Protein AF-A0A8J3JKU0-F1 (afdb_monomer)

Sequence (92 aa):
MTDELAARVDALADEMAEQRTALSRATPGQTRLDVPGRMAALARTADTAAGARWSGHVAAAGGFDARLRDLAASVRTAGRNYREADEHGGVA

Foldseek 3Di:
DLLVVLVVLLVVLVVLVVVLVVLVVVQPPLPCPVDDDPVNVVSVVVSVVSNVVSVVVSVVSPCPSVVSNVVSVVSVVVVVVVVVCCVVPPDD

pLDDT: mean 82.11, std 9.53, range [43.5, 92.56]

Organism: NCBI:txid310355

Solvent-accessible surface area (backbone atoms only — not comparable to full-atom values): 5080 Å² total; per-residue (Å²): 108,43,65,58,50,19,51,53,34,40,52,50,18,51,52,47,50,51,50,52,54,51,53,63,71,60,56,80,72,82,77,81,67,94,44,72,72,73,56,32,53,51,52,51,53,51,48,52,52,50,52,51,52,51,53,48,52,54,54,69,60,52,62,53,32,57,53,30,43,54,48,21,53,50,39,41,50,52,47,47,53,52,48,52,44,50,78,76,54,71,74,129

Radius of gyration: 23.28 Å; Cα contacts (8 Å, |Δi|>4): 49; chains: 1; bounding box: 56×14×65 Å

Mean predicted aligned error: 8.84 Å

Nearest PDB structures (foldseek):
  8gmh-assembly2_E  TM=5.456E-01  e=4.566E+00  Streptococcus intermedius B196

Structure (mmCIF, N/CA/C/O backbone):
data_AF-A0A8J3JKU0-F1
#
_entry.id   AF-A0A8J3JKU0-F1
#
loop_
_atom_site.group_PDB
_atom_site.id
_atom_site.type_symbol
_atom_site.label_atom_id
_atom_site.label_alt_id
_atom_site.label_comp_id
_atom_site.label_asym_id
_atom_site.label_entity_id
_atom_site.label_seq_id
_atom_site.pdbx_PDB_ins_code
_atom_site.Cartn_x
_atom_site.Cartn_y
_atom_site.Cartn_z
_atom_site.occupancy
_atom_site.B_iso_or_equiv
_atom_site.auth_seq_id
_atom_site.auth_comp_id
_atom_site.auth_asym_id
_atom_site.auth_atom_id
_atom_site.pdbx_PDB_model_num
ATOM 1 N N . MET A 1 1 ? 19.692 -9.266 -17.458 1.00 79.81 1 MET A N 1
ATOM 2 C CA . MET A 1 1 ? 19.935 -8.967 -16.027 1.00 79.81 1 MET A CA 1
ATOM 3 C C . MET A 1 1 ? 19.056 -7.824 -15.518 1.00 79.81 1 MET A C 1
ATOM 5 O O . MET A 1 1 ? 18.329 -8.027 -14.559 1.00 79.81 1 MET A O 1
ATOM 9 N N . THR A 1 2 ? 19.072 -6.640 -16.139 1.00 81.44 2 THR A N 1
ATOM 10 C CA . THR A 1 2 ? 18.249 -5.482 -15.721 1.00 81.44 2 THR A CA 1
ATOM 11 C C . THR A 1 2 ? 16.743 -5.722 -15.849 1.00 81.44 2 THR A C 1
ATOM 13 O O . THR A 1 2 ? 16.002 -5.371 -14.937 1.00 81.44 2 THR A O 1
ATOM 16 N N . ASP A 1 3 ? 16.299 -6.392 -16.915 1.00 81.31 3 ASP A N 1
ATOM 17 C CA . ASP A 1 3 ? 14.884 -6.756 -17.089 1.00 81.31 3 ASP A CA 1
ATOM 18 C C . ASP A 1 3 ? 14.413 -7.783 -16.041 1.00 81.31 3 ASP A C 1
ATOM 20 O O . ASP A 1 3 ? 13.303 -7.685 -15.527 1.00 81.31 3 ASP A O 1
ATOM 24 N N . GLU A 1 4 ? 15.281 -8.721 -15.647 1.00 85.62 4 GLU A N 1
ATOM 25 C CA . GLU A 1 4 ? 14.994 -9.688 -14.578 1.00 85.62 4 GLU A CA 1
ATOM 26 C C . GLU A 1 4 ? 14.912 -9.005 -13.204 1.00 85.62 4 GLU A C 1
ATOM 28 O O . GLU A 1 4 ? 14.020 -9.302 -12.412 1.00 85.62 4 GLU A O 1
ATOM 33 N N . LEU A 1 5 ? 15.806 -8.049 -12.928 1.00 88.06 5 LEU A N 1
ATOM 34 C CA . LEU A 1 5 ? 15.753 -7.241 -11.710 1.00 88.06 5 LEU A CA 1
ATOM 35 C C . LEU A 1 5 ? 14.473 -6.401 -11.658 1.00 88.06 5 LEU A C 1
ATOM 37 O O . LEU A 1 5 ? 13.804 -6.384 -10.629 1.00 88.06 5 LEU A O 1
ATOM 41 N N . ALA A 1 6 ? 14.106 -5.745 -12.761 1.00 85.31 6 ALA A N 1
ATOM 42 C CA . ALA A 1 6 ? 12.866 -4.983 -12.841 1.00 85.31 6 ALA A CA 1
ATOM 43 C C . ALA A 1 6 ? 11.634 -5.873 -12.616 1.00 85.31 6 ALA A C 1
ATOM 45 O O . ALA A 1 6 ? 10.756 -5.490 -11.852 1.00 85.31 6 ALA A O 1
ATOM 46 N N . ALA A 1 7 ? 11.607 -7.079 -13.192 1.00 88.00 7 ALA A N 1
ATOM 47 C CA . ALA A 1 7 ? 10.527 -8.040 -12.974 1.00 88.00 7 ALA A CA 1
ATOM 48 C C . ALA A 1 7 ? 10.419 -8.488 -11.505 1.00 88.00 7 ALA A C 1
ATOM 50 O O . ALA A 1 7 ? 9.316 -8.606 -10.977 1.00 88.00 7 ALA A O 1
ATOM 51 N N . ARG A 1 8 ? 11.549 -8.693 -10.811 1.00 91.31 8 ARG A N 1
ATOM 52 C CA . ARG A 1 8 ? 11.554 -9.000 -9.368 1.00 91.31 8 ARG A CA 1
ATOM 53 C C . ARG A 1 8 ? 11.039 -7.831 -8.525 1.00 91.31 8 ARG A C 1
ATOM 55 O O . ARG A 1 8 ? 10.331 -8.057 -7.549 1.00 91.31 8 ARG A O 1
ATOM 62 N N . VAL A 1 9 ? 11.387 -6.596 -8.890 1.00 87.44 9 VAL A N 1
ATOM 63 C CA . VAL A 1 9 ? 10.889 -5.391 -8.206 1.00 87.44 9 VAL A CA 1
ATOM 64 C C . VAL A 1 9 ? 9.386 -5.199 -8.449 1.00 87.44 9 VAL A C 1
ATOM 66 O O . VAL A 1 9 ? 8.669 -4.879 -7.504 1.00 87.44 9 VAL A O 1
ATOM 69 N N . ASP A 1 10 ? 8.896 -5.453 -9.667 1.00 86.56 10 ASP A N 1
ATOM 70 C CA . ASP A 1 10 ? 7.460 -5.427 -9.985 1.00 86.56 10 ASP A CA 1
ATOM 71 C C . ASP A 1 10 ? 6.695 -6.494 -9.172 1.00 86.56 10 ASP A C 1
ATOM 73 O O . ASP A 1 10 ? 5.688 -6.177 -8.543 1.00 86.56 10 ASP A O 1
ATOM 77 N N . ALA A 1 11 ? 7.218 -7.722 -9.072 1.00 90.25 11 ALA A N 1
ATOM 78 C CA . ALA A 1 11 ? 6.614 -8.777 -8.249 1.00 90.25 11 ALA A CA 1
ATOM 79 C C . ALA A 1 11 ? 6.536 -8.397 -6.757 1.00 90.25 11 ALA A C 1
ATOM 81 O O . ALA A 1 11 ? 5.531 -8.659 -6.097 1.00 90.25 11 ALA A O 1
ATOM 82 N N . LEU A 1 12 ? 7.566 -7.724 -6.232 1.00 89.19 12 LEU A N 1
ATOM 83 C CA . LEU A 1 12 ? 7.555 -7.207 -4.863 1.00 89.19 12 LEU A CA 1
ATOM 84 C C . LEU A 1 12 ? 6.493 -6.109 -4.680 1.00 89.19 12 LEU A C 1
ATOM 86 O O . LEU A 1 12 ? 5.865 -6.024 -3.625 1.00 89.19 12 LEU A O 1
ATOM 90 N N . ALA A 1 13 ? 6.276 -5.267 -5.695 1.00 87.62 13 ALA A N 1
ATOM 91 C CA . ALA A 1 13 ? 5.232 -4.246 -5.659 1.00 87.62 13 ALA A CA 1
ATOM 92 C C . ALA A 1 13 ? 3.830 -4.868 -5.571 1.00 87.62 13 ALA A C 1
ATOM 94 O O . ALA A 1 13 ? 2.983 -4.368 -4.825 1.00 87.62 13 ALA A O 1
ATOM 95 N N . ASP A 1 14 ? 3.600 -5.964 -6.294 1.00 89.12 14 ASP A N 1
ATOM 96 C CA . ASP A 1 14 ? 2.330 -6.689 -6.267 1.00 89.12 14 ASP A CA 1
ATOM 97 C C . ASP A 1 14 ? 2.111 -7.397 -4.923 1.00 89.12 14 ASP A C 1
ATOM 99 O O . ASP A 1 14 ? 1.050 -7.230 -4.317 1.00 89.12 14 ASP A O 1
ATOM 103 N N . GLU A 1 15 ? 3.136 -8.060 -4.376 1.00 90.94 15 GLU A N 1
ATOM 104 C CA . GLU A 1 15 ? 3.068 -8.659 -3.036 1.00 90.94 15 GLU A CA 1
ATOM 105 C C . GLU A 1 15 ? 2.752 -7.602 -1.960 1.00 90.94 15 GLU A C 1
ATOM 107 O O . GLU A 1 15 ? 1.889 -7.806 -1.102 1.00 90.94 15 GLU A O 1
ATOM 112 N N . MET A 1 16 ? 3.381 -6.424 -2.029 1.00 86.94 16 MET A N 1
ATOM 113 C CA . MET A 1 16 ? 3.087 -5.314 -1.114 1.00 86.94 16 MET A CA 1
ATOM 114 C C . MET A 1 16 ? 1.651 -4.793 -1.260 1.00 86.94 16 MET A C 1
ATOM 116 O O . MET A 1 16 ? 1.003 -4.467 -0.259 1.00 86.94 16 MET A O 1
ATOM 120 N N . ALA A 1 17 ? 1.121 -4.719 -2.483 1.00 86.88 17 ALA A N 1
ATOM 121 C CA . ALA A 1 17 ? -0.257 -4.298 -2.725 1.00 86.88 17 ALA A CA 1
ATOM 122 C C . ALA A 1 17 ? -1.277 -5.304 -2.155 1.00 86.88 17 ALA A C 1
ATOM 124 O O . ALA A 1 17 ? -2.286 -4.899 -1.557 1.00 86.88 17 ALA A O 1
ATOM 125 N N . GLU A 1 18 ? -0.998 -6.602 -2.282 1.00 88.31 18 GLU A N 1
ATOM 126 C CA . GLU A 1 18 ? -1.801 -7.675 -1.693 1.00 88.31 18 GLU A CA 1
ATOM 127 C C . GLU A 1 18 ? -1.753 -7.641 -0.165 1.00 88.31 18 GLU A C 1
ATOM 129 O O . GLU A 1 18 ? -2.803 -7.616 0.484 1.00 88.31 18 GLU A O 1
ATOM 134 N N . GLN A 1 19 ? -0.558 -7.544 0.423 1.00 86.38 19 GLN A N 1
ATOM 135 C CA . GLN A 1 19 ? -0.387 -7.467 1.874 1.00 86.38 19 GLN A CA 1
ATOM 136 C C . GLN A 1 19 ? -1.069 -6.233 2.467 1.00 86.38 19 GLN A C 1
ATOM 138 O O . GLN A 1 19 ? -1.747 -6.341 3.487 1.00 86.38 19 GLN A O 1
ATOM 143 N N . ARG A 1 20 ? -0.984 -5.067 1.814 1.00 84.38 20 ARG A N 1
ATOM 144 C CA . ARG A 1 20 ? -1.713 -3.858 2.235 1.00 84.38 20 ARG A CA 1
ATOM 145 C C . ARG A 1 20 ? -3.227 -4.069 2.207 1.00 84.38 20 ARG A C 1
ATOM 147 O O . ARG A 1 20 ? -3.937 -3.593 3.094 1.00 84.38 20 ARG A O 1
ATOM 154 N N . THR A 1 21 ? -3.730 -4.779 1.200 1.00 84.25 21 THR A N 1
ATOM 155 C CA . THR A 1 21 ? -5.155 -5.121 1.091 1.00 84.25 21 THR A CA 1
ATOM 156 C C . THR A 1 21 ? -5.581 -6.105 2.180 1.00 84.25 21 THR A C 1
ATOM 158 O O . THR A 1 21 ? -6.653 -5.954 2.764 1.00 84.25 21 THR A O 1
ATOM 161 N N . ALA A 1 22 ? -4.742 -7.089 2.501 1.00 86.12 22 ALA A N 1
ATOM 162 C CA . ALA A 1 22 ? -4.974 -7.991 3.623 1.00 86.12 22 ALA A CA 1
ATOM 163 C C . ALA A 1 22 ? -4.961 -7.232 4.962 1.00 86.12 22 ALA A C 1
ATOM 165 O O . ALA A 1 22 ? -5.855 -7.420 5.785 1.00 86.12 22 ALA A O 1
ATOM 166 N N . LEU A 1 23 ? -4.011 -6.311 5.144 1.00 82.81 23 LEU A N 1
ATOM 167 C CA . LEU A 1 23 ? -3.870 -5.479 6.338 1.00 82.81 23 LEU A CA 1
ATOM 168 C C . LEU A 1 23 ? -5.076 -4.550 6.541 1.00 82.81 23 LEU A C 1
ATOM 170 O O . LEU A 1 23 ? -5.588 -4.429 7.649 1.00 82.81 23 LEU A O 1
ATOM 174 N N . SER A 1 24 ? -5.595 -3.921 5.486 1.00 81.38 24 SER A N 1
ATOM 175 C CA . SER A 1 24 ? -6.786 -3.069 5.622 1.00 81.38 24 SER A CA 1
ATOM 176 C C . SER A 1 24 ? -8.025 -3.870 6.048 1.00 81.38 24 SER A C 1
ATOM 178 O O . SER A 1 24 ? -8.822 -3.398 6.861 1.00 81.38 24 SER A O 1
ATOM 180 N N . ARG A 1 25 ? -8.159 -5.114 5.568 1.00 82.62 25 ARG A N 1
ATOM 181 C CA . ARG A 1 25 ? -9.250 -6.029 5.945 1.00 82.62 25 ARG A CA 1
ATOM 182 C C . ARG A 1 25 ? -9.085 -6.619 7.343 1.00 82.62 25 ARG A C 1
ATOM 184 O O . ARG A 1 25 ? -10.085 -6.844 8.015 1.00 82.62 25 ARG A O 1
ATOM 191 N N . ALA A 1 26 ? -7.854 -6.832 7.797 1.00 80.88 26 ALA A N 1
ATOM 192 C CA . ALA A 1 26 ? -7.540 -7.410 9.103 1.00 80.88 26 ALA A CA 1
ATOM 193 C C . ALA A 1 26 ? -7.652 -6.411 10.271 1.00 80.88 26 ALA A C 1
ATOM 195 O O . ALA A 1 26 ? -7.031 -6.627 11.310 1.00 80.88 26 ALA A O 1
ATOM 196 N N . THR A 1 27 ? -8.430 -5.327 10.114 1.00 70.88 27 THR A N 1
ATOM 197 C CA . THR A 1 27 ? -8.672 -4.337 11.176 1.00 70.88 27 THR A CA 1
ATOM 198 C C . THR A 1 27 ? -8.965 -5.064 12.492 1.00 70.88 27 THR A C 1
ATOM 200 O O . THR A 1 27 ? -9.897 -5.874 12.509 1.00 70.88 27 THR A O 1
ATOM 203 N N . PRO A 1 28 ? -8.185 -4.823 13.569 1.00 66.50 28 PRO A N 1
ATOM 204 C CA . PRO A 1 28 ? -8.384 -5.493 14.843 1.00 66.50 28 PRO A CA 1
ATOM 205 C C . PRO A 1 28 ? -9.845 -5.349 15.250 1.00 66.50 28 PRO A C 1
ATOM 207 O O . PRO A 1 28 ? -10.344 -4.234 15.410 1.00 66.50 28 PRO A O 1
ATOM 210 N N . GLY A 1 29 ? -10.552 -6.476 15.326 1.00 62.12 29 GLY A N 1
ATOM 211 C CA . GLY A 1 29 ? -11.958 -6.474 15.695 1.00 62.12 29 GLY A CA 1
ATOM 212 C C . GLY A 1 29 ? -12.104 -5.856 17.077 1.00 62.12 29 GLY A C 1
ATOM 213 O O . GLY A 1 29 ? -11.338 -6.201 17.982 1.00 62.12 29 GLY A O 1
ATOM 214 N N . GLN A 1 30 ? -13.079 -4.957 17.231 1.00 60.44 30 GLN A N 1
ATOM 215 C CA . GLN A 1 30 ? -13.377 -4.346 18.521 1.00 60.44 30 GLN A CA 1
ATOM 216 C C . GLN A 1 30 ? -13.618 -5.456 19.533 1.00 60.44 30 GLN A C 1
ATOM 218 O O . GLN A 1 30 ? -14.652 -6.133 19.506 1.00 60.44 30 GLN A O 1
ATOM 223 N N . THR A 1 31 ? -12.652 -5.677 20.417 1.00 63.31 31 THR A N 1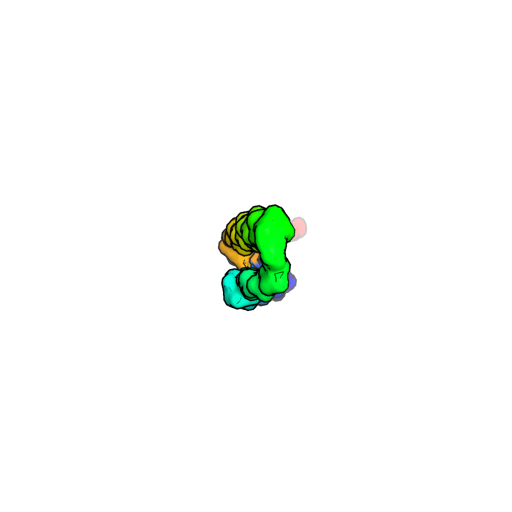
ATOM 224 C CA . THR A 1 31 ? -12.831 -6.667 21.467 1.00 63.31 31 THR A CA 1
ATOM 225 C C . THR A 1 31 ? -13.770 -6.020 22.469 1.00 63.31 31 THR A C 1
ATOM 227 O O . THR A 1 31 ? -13.353 -5.209 23.296 1.00 63.31 31 THR A O 1
ATOM 230 N N . ARG A 1 32 ? -15.069 -6.326 22.359 1.00 61.94 32 ARG A N 1
ATOM 231 C CA . ARG A 1 32 ? -16.069 -5.945 23.361 1.00 61.94 32 ARG A CA 1
ATOM 232 C C . ARG A 1 32 ? -15.795 -6.738 24.630 1.00 61.94 32 ARG A C 1
ATOM 234 O O . ARG A 1 32 ? -16.381 -7.780 24.888 1.00 61.94 32 ARG A O 1
ATOM 241 N N . LEU A 1 33 ? -14.848 -6.230 25.399 1.00 65.25 33 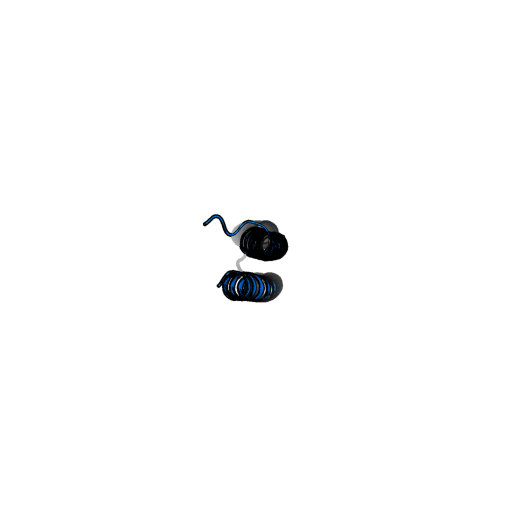LEU A N 1
ATOM 242 C CA . LEU A 1 33 ? -14.612 -6.626 26.769 1.00 65.25 33 LEU A CA 1
ATOM 243 C C . LEU A 1 33 ? -15.835 -6.180 27.578 1.00 65.25 33 LEU A C 1
ATOM 245 O O . LEU A 1 33 ? -16.053 -4.982 27.776 1.00 65.25 33 LEU A O 1
ATOM 249 N N . ASP A 1 34 ? -16.657 -7.145 27.988 1.00 71.44 34 ASP A N 1
ATOM 250 C CA . ASP A 1 34 ? -17.857 -6.918 28.796 1.00 71.44 34 ASP A CA 1
ATOM 251 C C . ASP A 1 34 ? -17.455 -6.677 30.258 1.00 71.44 34 ASP A C 1
ATOM 253 O O . ASP A 1 34 ? -17.579 -7.533 31.133 1.00 71.44 34 ASP A O 1
ATOM 257 N N . VAL A 1 35 ? -16.832 -5.522 30.501 1.00 76.88 35 VAL A N 1
ATOM 258 C CA . VAL A 1 35 ? -16.356 -5.106 31.825 1.00 76.88 35 VAL A CA 1
ATOM 259 C C . VAL A 1 35 ? -17.175 -3.908 32.295 1.00 76.88 35 VAL A C 1
ATOM 261 O O . VAL A 1 35 ? -17.266 -2.929 31.555 1.00 76.88 35 VAL A O 1
ATOM 264 N N . PRO A 1 36 ? -17.736 -3.910 33.517 1.00 78.31 36 PRO A N 1
ATOM 265 C CA . PRO A 1 36 ? -18.548 -2.797 34.001 1.00 78.31 36 PRO A CA 1
ATOM 266 C C . PRO A 1 36 ? -17.750 -1.517 34.304 1.00 78.31 36 PRO A C 1
ATOM 268 O O . PRO A 1 36 ? -16.554 -1.530 34.610 1.00 78.31 36 PRO A O 1
ATOM 271 N N . GLY A 1 37 ? -18.455 -0.381 34.316 1.00 80.00 37 GLY A N 1
ATOM 272 C CA . GLY A 1 37 ? -17.987 0.864 34.936 1.00 80.00 37 GLY A CA 1
ATOM 273 C C . GLY A 1 37 ? -16.733 1.477 34.297 1.00 80.00 37 GLY A C 1
ATOM 274 O O . GLY A 1 37 ? -16.640 1.619 33.078 1.00 80.00 37 GLY A O 1
ATOM 275 N N . ARG A 1 38 ? -15.762 1.893 35.125 1.00 77.06 38 ARG A N 1
ATOM 276 C CA . ARG A 1 38 ? -14.530 2.573 34.667 1.00 77.06 38 ARG A CA 1
ATOM 277 C C . ARG A 1 38 ? -13.653 1.691 33.769 1.00 77.06 38 ARG A C 1
ATOM 279 O O . ARG A 1 38 ? -12.981 2.219 32.887 1.00 77.06 38 ARG A O 1
ATOM 286 N N . MET A 1 39 ? -13.700 0.370 33.940 1.00 80.56 39 MET A N 1
ATOM 287 C CA . MET A 1 39 ? -12.967 -0.572 33.086 1.00 80.56 39 MET A CA 1
ATOM 288 C C . MET A 1 39 ? -13.534 -0.620 31.664 1.00 80.56 39 MET A C 1
ATOM 290 O O . MET A 1 39 ? -12.762 -0.695 30.712 1.00 80.56 39 MET A O 1
ATOM 294 N N . ALA A 1 40 ? -14.853 -0.460 31.505 1.00 82.25 40 ALA A N 1
ATOM 295 C CA . ALA A 1 40 ? -15.489 -0.306 30.196 1.00 82.25 40 ALA A CA 1
ATOM 296 C C . ALA A 1 40 ? -14.945 0.918 29.442 1.00 82.25 40 ALA A C 1
ATOM 298 O O . ALA A 1 40 ? -14.721 0.877 28.233 1.00 82.25 40 ALA A O 1
ATOM 299 N N . ALA A 1 41 ? -14.754 2.031 30.160 1.00 81.56 41 ALA A N 1
ATOM 300 C CA . ALA A 1 41 ? -14.217 3.258 29.584 1.00 81.56 41 ALA A CA 1
ATOM 301 C C . ALA A 1 41 ? -12.755 3.075 29.154 1.00 81.56 41 ALA A C 1
ATOM 303 O O . ALA A 1 41 ? -12.416 3.429 28.028 1.00 81.56 41 ALA A O 1
ATOM 304 N N . LEU A 1 42 ? -11.929 2.444 29.997 1.00 84.88 42 LEU A N 1
ATOM 305 C CA . LEU A 1 42 ? -10.542 2.114 29.666 1.00 84.88 42 LEU A CA 1
ATOM 306 C C . LEU A 1 42 ? -10.451 1.194 28.437 1.00 84.88 42 LEU A C 1
ATOM 308 O O . LEU A 1 42 ? -9.654 1.457 27.539 1.00 84.88 42 LEU A O 1
ATOM 312 N N . ALA A 1 43 ? -11.294 0.157 28.368 1.00 83.06 43 ALA A N 1
ATOM 313 C CA . ALA A 1 43 ? -11.346 -0.770 27.240 1.00 83.06 43 ALA A CA 1
ATOM 314 C C . ALA A 1 43 ? -11.684 -0.047 25.928 1.00 83.06 43 ALA A C 1
ATOM 316 O O . ALA A 1 43 ? -11.003 -0.249 24.928 1.00 83.06 43 ALA A O 1
ATOM 317 N N . ARG A 1 44 ? -12.660 0.872 25.940 1.00 83.19 44 ARG A N 1
ATOM 318 C CA . ARG A 1 44 ? -12.985 1.705 24.767 1.00 83.19 44 ARG A CA 1
ATOM 319 C C . ARG A 1 44 ? -11.843 2.636 24.366 1.00 83.19 44 ARG A C 1
ATOM 321 O O . ARG A 1 44 ? -11.583 2.804 23.181 1.00 83.19 44 ARG A O 1
ATOM 328 N N . THR A 1 45 ? -11.153 3.250 25.326 1.00 86.88 45 THR A N 1
ATOM 329 C CA . THR A 1 45 ? -9.993 4.105 25.029 1.00 86.88 45 THR A CA 1
ATOM 330 C C . THR A 1 45 ? -8.846 3.297 24.421 1.00 86.88 45 THR A C 1
ATOM 332 O O . THR A 1 45 ? -8.227 3.751 23.458 1.00 86.88 45 THR A O 1
ATOM 335 N N . ALA A 1 46 ? -8.584 2.097 24.943 1.00 84.69 46 ALA A N 1
ATOM 336 C CA . ALA A 1 46 ? -7.578 1.192 24.401 1.00 84.69 46 ALA A CA 1
ATOM 337 C C . ALA A 1 46 ? -7.935 0.724 22.980 1.00 84.69 46 ALA A C 1
ATOM 339 O O . ALA A 1 46 ? -7.067 0.747 22.111 1.00 84.69 46 ALA A O 1
ATOM 340 N N . ASP A 1 47 ? -9.203 0.383 22.730 1.00 83.50 47 ASP A N 1
ATOM 341 C CA . ASP A 1 47 ? -9.714 -0.010 21.410 1.00 83.50 47 ASP A CA 1
ATOM 342 C C . ASP A 1 47 ? -9.550 1.120 20.379 1.00 83.50 47 ASP A C 1
ATOM 344 O O . ASP A 1 47 ? -8.972 0.919 19.312 1.00 83.50 47 ASP A O 1
ATOM 348 N N . THR A 1 48 ? -9.923 2.353 20.742 1.00 86.56 48 THR A N 1
ATOM 349 C CA . THR A 1 48 ? -9.706 3.540 19.897 1.00 86.56 48 THR A CA 1
ATOM 350 C C . THR A 1 48 ? -8.222 3.767 19.600 1.00 86.56 48 THR A C 1
ATOM 352 O O . THR A 1 48 ? -7.851 4.038 18.458 1.00 86.56 48 THR A O 1
ATOM 355 N N . ALA A 1 49 ? -7.346 3.639 20.603 1.00 86.06 49 ALA A N 1
ATOM 356 C CA . ALA A 1 49 ? -5.907 3.798 20.409 1.00 86.06 49 ALA A CA 1
ATOM 357 C C . ALA A 1 49 ? -5.316 2.696 19.512 1.00 86.06 49 ALA A C 1
ATOM 359 O O . ALA A 1 49 ? -4.446 2.981 18.686 1.00 86.06 49 ALA A O 1
ATOM 360 N N . ALA A 1 50 ? -5.789 1.454 19.647 1.00 84.31 50 ALA A N 1
ATOM 361 C CA . ALA A 1 50 ? -5.396 0.340 18.790 1.00 84.31 50 ALA A CA 1
ATOM 362 C C . ALA A 1 50 ? -5.851 0.568 17.340 1.00 84.31 50 ALA A C 1
ATOM 364 O O . ALA A 1 50 ? -5.036 0.453 16.425 1.00 84.31 50 ALA A O 1
ATOM 365 N N . GLY A 1 51 ? -7.103 0.988 17.132 1.00 85.12 51 GLY A N 1
ATOM 366 C CA . GLY A 1 51 ? -7.633 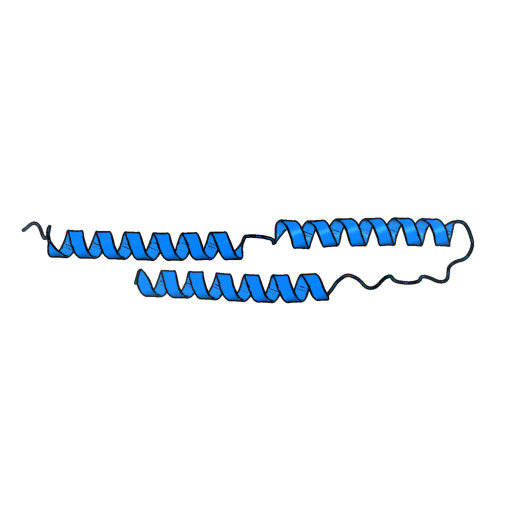1.339 15.812 1.00 85.12 51 GLY A CA 1
ATOM 367 C C . GLY A 1 51 ? -6.882 2.500 15.149 1.00 85.12 51 GLY A C 1
ATOM 368 O O . GLY A 1 51 ? -6.569 2.438 13.958 1.00 85.12 51 GLY A O 1
ATOM 369 N N . ALA A 1 52 ? -6.514 3.530 15.917 1.00 86.06 52 ALA A N 1
ATOM 370 C CA . 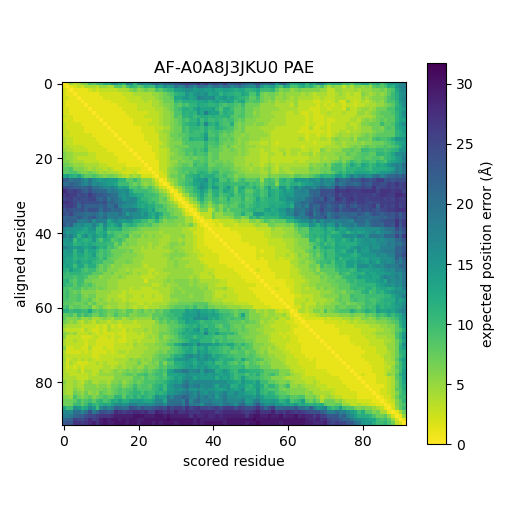ALA A 1 52 ? -5.715 4.652 15.424 1.00 86.06 52 ALA A CA 1
ATOM 371 C C . ALA A 1 52 ? -4.299 4.219 15.006 1.00 86.06 52 ALA A C 1
ATOM 373 O O . ALA A 1 52 ? -3.843 4.580 13.920 1.00 86.06 52 ALA A O 1
ATOM 374 N N . ARG A 1 53 ? -3.616 3.399 15.820 1.00 86.44 53 ARG A N 1
ATOM 375 C CA . ARG A 1 53 ? -2.302 2.835 15.455 1.00 86.44 53 ARG A CA 1
ATOM 376 C C . ARG A 1 53 ? -2.392 1.956 14.213 1.00 86.44 53 ARG A C 1
ATOM 378 O O . ARG A 1 53 ? -1.563 2.098 13.321 1.00 86.44 53 ARG A O 1
ATOM 385 N N . TRP A 1 54 ? -3.405 1.094 14.130 1.00 85.69 54 TRP A N 1
ATOM 386 C CA . TRP A 1 54 ? -3.627 0.239 12.964 1.00 85.69 54 TRP A CA 1
ATOM 387 C C . TRP A 1 54 ? -3.816 1.053 11.686 1.00 85.69 54 TRP A C 1
ATOM 389 O O . TRP A 1 54 ? -3.140 0.817 10.688 1.00 85.69 54 TRP A O 1
ATOM 399 N N . SER A 1 55 ? -4.674 2.072 11.746 1.00 85.06 55 SER A N 1
ATOM 400 C CA . SER A 1 55 ? -4.892 3.000 10.633 1.00 85.06 55 SER A CA 1
ATOM 401 C C . SER A 1 55 ? -3.593 3.706 10.231 1.00 85.06 55 SER A C 1
ATOM 403 O O . SER A 1 55 ? -3.306 3.837 9.044 1.00 85.06 55 SER A O 1
ATOM 405 N N . GLY A 1 56 ? -2.766 4.090 11.210 1.00 85.19 56 GLY A N 1
ATOM 406 C CA . GLY A 1 56 ? -1.426 4.628 10.976 1.00 85.19 56 GLY A CA 1
ATOM 407 C C . GLY A 1 56 ? -0.500 3.653 10.244 1.00 85.19 56 GLY A C 1
ATOM 408 O O . GLY A 1 56 ? 0.188 4.062 9.314 1.00 85.19 56 GLY A O 1
ATOM 409 N N . HIS A 1 57 ? -0.516 2.363 10.594 1.00 84.62 57 HIS A N 1
ATOM 410 C CA . HIS A 1 57 ? 0.262 1.336 9.891 1.00 84.62 57 HIS A CA 1
ATOM 411 C C . HIS A 1 57 ? -0.217 1.120 8.451 1.00 84.62 57 HIS A C 1
ATOM 413 O O . HIS A 1 57 ? 0.609 1.062 7.542 1.00 84.62 57 HIS A O 1
ATOM 419 N N . VAL A 1 58 ? -1.532 1.065 8.219 1.00 85.50 58 VAL A N 1
ATOM 420 C CA . VAL A 1 58 ? -2.107 0.957 6.865 1.00 85.50 58 VAL A CA 1
ATOM 421 C C . VAL A 1 58 ? -1.750 2.180 6.015 1.00 85.50 58 VAL A C 1
ATOM 423 O O . VAL A 1 58 ? -1.406 2.033 4.843 1.00 85.50 58 VAL A O 1
ATOM 426 N N . ALA A 1 59 ? -1.789 3.379 6.602 1.00 84.94 59 ALA A N 1
ATOM 427 C CA . ALA A 1 59 ? -1.399 4.614 5.928 1.00 84.94 59 ALA A CA 1
ATOM 428 C C . ALA A 1 59 ? 0.109 4.663 5.633 1.00 84.94 59 ALA A C 1
ATOM 430 O O . ALA A 1 59 ? 0.494 5.037 4.529 1.00 84.94 59 ALA A O 1
ATOM 431 N N . ALA A 1 60 ? 0.958 4.239 6.576 1.00 82.88 60 ALA A N 1
ATOM 432 C CA . ALA A 1 60 ? 2.406 4.161 6.384 1.00 82.88 60 ALA A CA 1
ATOM 433 C C . ALA A 1 60 ? 2.797 3.133 5.311 1.00 82.88 60 ALA A C 1
ATOM 435 O O . ALA A 1 60 ? 3.742 3.366 4.565 1.00 82.88 60 ALA A O 1
ATOM 436 N N . ALA A 1 61 ? 2.050 2.031 5.195 1.00 83.31 61 ALA A N 1
ATOM 437 C CA . ALA A 1 61 ? 2.185 1.062 4.107 1.00 83.31 61 ALA A CA 1
ATOM 438 C C . ALA A 1 61 ? 1.682 1.606 2.750 1.00 83.31 61 ALA A C 1
ATOM 440 O O . ALA A 1 61 ? 1.930 1.008 1.702 1.00 83.31 61 ALA A O 1
ATOM 441 N N . GLY A 1 62 ? 0.965 2.732 2.750 1.00 83.50 62 GLY A N 1
ATOM 442 C CA . GLY A 1 62 ? 0.452 3.376 1.549 1.00 83.50 62 GLY A CA 1
ATOM 443 C C . GLY A 1 62 ? 1.567 3.909 0.650 1.00 83.50 62 GLY A C 1
ATOM 444 O O . GLY A 1 62 ? 2.458 4.630 1.092 1.00 83.50 62 GLY A O 1
ATOM 445 N N . GLY A 1 63 ? 1.498 3.576 -0.640 1.00 80.00 63 GLY A N 1
ATOM 446 C CA . GLY A 1 63 ? 2.392 4.118 -1.665 1.00 80.00 63 GLY A CA 1
ATOM 447 C C . GLY A 1 63 ? 3.760 3.438 -1.764 1.00 80.00 63 GLY A C 1
ATOM 448 O O . GLY A 1 63 ? 4.559 3.834 -2.612 1.00 80.00 63 GLY A O 1
ATOM 449 N N . PHE A 1 64 ? 4.046 2.412 -0.955 1.00 84.00 64 PHE A N 1
ATOM 450 C CA . PHE A 1 64 ? 5.248 1.592 -1.142 1.00 84.00 64 PHE A CA 1
ATOM 451 C C . PHE A 1 64 ? 5.222 0.823 -2.467 1.00 84.00 64 PHE A C 1
ATOM 453 O O . PHE A 1 64 ? 6.243 0.756 -3.143 1.00 84.00 64 PHE A O 1
ATOM 460 N N . ASP A 1 65 ? 4.058 0.323 -2.883 1.00 83.12 65 ASP A N 1
ATOM 461 C CA . ASP A 1 65 ? 3.875 -0.337 -4.177 1.00 83.12 65 ASP A CA 1
ATOM 462 C C . ASP A 1 65 ? 4.147 0.621 -5.348 1.00 83.12 65 ASP A C 1
ATOM 464 O O . ASP A 1 65 ? 4.853 0.265 -6.287 1.00 83.12 65 ASP A O 1
ATOM 468 N N . ALA A 1 66 ? 3.669 1.868 -5.263 1.00 85.19 66 ALA A N 1
ATOM 469 C CA . ALA A 1 66 ? 3.948 2.894 -6.269 1.00 85.19 66 ALA A CA 1
ATOM 470 C C . ALA A 1 66 ? 5.454 3.190 -6.380 1.00 85.19 66 ALA A C 1
ATOM 472 O O . ALA A 1 66 ? 6.006 3.171 -7.476 1.00 85.19 66 ALA A O 1
ATOM 473 N N . ARG A 1 67 ? 6.146 3.358 -5.244 1.00 88.44 67 ARG A N 1
ATOM 474 C CA . ARG A 1 67 ? 7.604 3.580 -5.216 1.00 88.44 67 ARG A CA 1
ATOM 475 C C . ARG A 1 67 ? 8.393 2.408 -5.802 1.00 88.44 67 ARG A C 1
ATOM 477 O O . ARG A 1 67 ? 9.406 2.627 -6.460 1.00 88.44 67 ARG A O 1
ATOM 484 N N . LEU A 1 68 ? 7.950 1.173 -5.565 1.00 88.62 68 LEU A N 1
ATOM 485 C CA . LEU A 1 68 ? 8.574 -0.014 -6.150 1.00 88.62 68 LEU A CA 1
ATOM 486 C C . LEU A 1 68 ? 8.368 -0.062 -7.670 1.00 88.62 68 LEU A C 1
ATOM 488 O O . LEU A 1 68 ? 9.325 -0.317 -8.398 1.00 88.62 68 LEU A O 1
ATOM 492 N N . ARG A 1 69 ? 7.175 0.279 -8.169 1.00 88.75 69 ARG A N 1
ATOM 493 C CA . ARG A 1 69 ? 6.923 0.380 -9.619 1.00 88.75 69 ARG A CA 1
ATOM 494 C C . ARG A 1 69 ? 7.774 1.468 -10.280 1.00 88.75 69 ARG A C 1
ATOM 496 O O . ARG A 1 69 ? 8.360 1.226 -11.337 1.00 88.75 69 ARG A O 1
ATOM 503 N N . ASP A 1 70 ? 7.921 2.626 -9.637 1.00 91.62 70 ASP A N 1
ATOM 504 C CA . ASP A 1 70 ? 8.800 3.704 -10.114 1.00 91.62 70 ASP A CA 1
ATOM 505 C C . ASP A 1 70 ? 10.272 3.255 -10.172 1.00 91.62 70 ASP A C 1
ATOM 507 O O . ASP A 1 70 ? 10.999 3.551 -11.129 1.00 91.62 70 ASP A O 1
ATOM 511 N N . LEU A 1 71 ? 10.716 2.477 -9.179 1.00 90.50 71 LEU A N 1
ATOM 512 C CA . LEU A 1 71 ? 12.049 1.879 -9.168 1.00 90.50 71 LEU A CA 1
ATOM 513 C C . LEU A 1 71 ? 12.227 0.879 -10.320 1.00 90.50 71 LEU A C 1
ATOM 515 O O . LEU A 1 71 ? 13.224 0.955 -11.040 1.00 90.50 71 LEU A O 1
ATOM 519 N N . ALA A 1 72 ? 11.267 -0.019 -10.552 1.00 87.69 72 ALA A N 1
ATOM 520 C CA . ALA A 1 72 ? 11.316 -0.971 -11.663 1.00 87.69 72 ALA A CA 1
ATOM 521 C C . ALA A 1 72 ? 11.349 -0.267 -13.033 1.00 87.69 72 ALA A C 1
ATOM 523 O O . ALA A 1 72 ? 12.073 -0.685 -13.942 1.00 87.69 72 ALA A O 1
ATOM 524 N N . ALA A 1 73 ? 10.600 0.828 -13.195 1.00 91.19 73 ALA A N 1
ATOM 525 C CA . ALA A 1 73 ? 10.643 1.667 -14.394 1.00 91.19 73 ALA A CA 1
ATOM 526 C C . ALA A 1 73 ? 12.020 2.333 -14.588 1.00 91.19 73 ALA A C 1
ATOM 528 O O . ALA A 1 73 ? 12.556 2.355 -15.703 1.00 91.19 73 ALA A O 1
ATOM 529 N N . SER A 1 74 ? 12.628 2.806 -13.498 1.00 92.56 74 SER A N 1
ATOM 530 C CA . SER A 1 74 ? 13.969 3.400 -13.509 1.00 92.56 74 SER A CA 1
ATOM 531 C C . SER A 1 74 ? 15.044 2.373 -13.885 1.00 92.56 74 SER A C 1
ATOM 533 O O . SER A 1 74 ? 15.892 2.653 -14.731 1.00 92.56 74 SER A O 1
ATOM 535 N N . VAL A 1 75 ? 14.968 1.151 -13.342 1.00 90.00 75 VAL A N 1
ATOM 536 C CA . VAL A 1 75 ? 15.882 0.041 -13.677 1.00 90.00 75 VAL A CA 1
ATOM 537 C C . VAL A 1 75 ? 15.769 -0.354 -15.152 1.00 90.00 75 VAL A C 1
ATOM 539 O O . VAL A 1 75 ? 16.792 -0.540 -15.813 1.00 90.00 75 VAL A O 1
ATOM 542 N N . ARG A 1 76 ? 14.547 -0.431 -15.703 1.00 87.81 76 ARG A N 1
ATOM 543 C CA . ARG A 1 76 ? 14.331 -0.692 -17.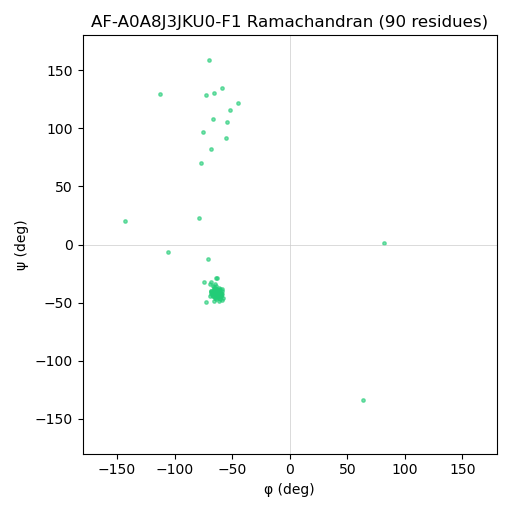140 1.00 87.81 76 ARG A CA 1
ATOM 544 C C . ARG A 1 76 ? 14.939 0.395 -18.016 1.00 87.81 76 ARG A C 1
ATOM 546 O O . ARG A 1 76 ? 15.596 0.083 -19.006 1.00 87.81 76 ARG A O 1
ATOM 553 N N . THR A 1 77 ? 14.738 1.658 -17.644 1.00 92.25 77 THR A N 1
ATOM 554 C CA . THR A 1 77 ? 15.304 2.806 -18.366 1.00 92.25 77 THR A CA 1
ATOM 555 C C . THR A 1 77 ? 16.828 2.756 -18.355 1.00 92.25 77 THR A C 1
ATOM 557 O O . THR A 1 77 ? 17.444 2.814 -19.414 1.00 92.25 77 THR A O 1
ATOM 560 N N . ALA A 1 78 ? 17.442 2.539 -17.189 1.00 87.12 78 ALA A N 1
ATOM 561 C CA . ALA A 1 78 ? 18.890 2.384 -17.083 1.00 87.12 78 ALA A CA 1
ATOM 562 C C . ALA A 1 78 ? 19.400 1.219 -17.949 1.00 87.12 78 ALA A C 1
ATOM 564 O O . ALA A 1 78 ? 20.342 1.383 -18.717 1.00 87.12 78 ALA A O 1
ATOM 565 N N . GLY A 1 79 ? 18.739 0.058 -17.893 1.00 88.06 79 GLY A N 1
ATOM 566 C CA . GLY A 1 79 ? 1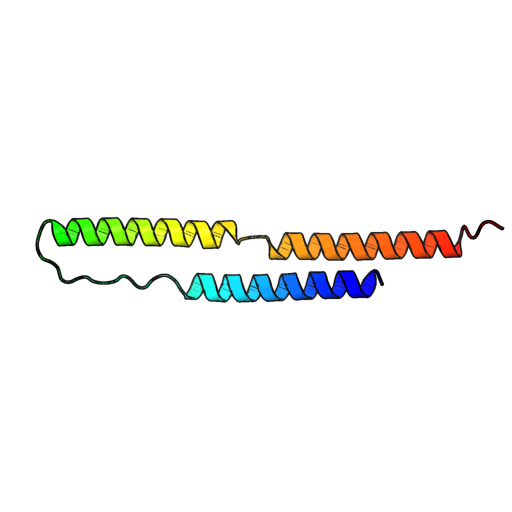9.097 -1.106 -18.704 1.00 88.06 79 GLY A CA 1
ATOM 567 C C . GLY A 1 79 ? 18.949 -0.900 -20.214 1.00 88.06 79 GLY A C 1
ATOM 568 O O . GLY A 1 79 ? 19.668 -1.535 -20.983 1.00 88.06 79 GLY A O 1
ATOM 569 N N . ARG A 1 80 ? 18.033 -0.032 -20.653 1.00 89.44 80 ARG A N 1
ATOM 570 C CA . ARG A 1 80 ? 17.911 0.367 -22.059 1.00 89.44 80 ARG A CA 1
ATOM 571 C C . ARG A 1 80 ? 19.056 1.289 -22.463 1.00 89.44 80 ARG A C 1
ATOM 573 O O . ARG A 1 80 ? 19.746 0.980 -23.422 1.00 89.44 80 ARG A O 1
ATOM 580 N N . ASN A 1 81 ? 19.315 2.326 -21.670 1.00 87.88 81 ASN A N 1
ATOM 581 C CA . ASN A 1 81 ? 20.390 3.283 -21.931 1.00 87.88 81 ASN A CA 1
ATOM 582 C C . ASN A 1 81 ? 21.765 2.598 -21.990 1.00 87.88 81 ASN A C 1
ATOM 584 O O . ASN A 1 81 ? 22.582 2.942 -22.835 1.00 87.88 81 ASN A O 1
ATOM 588 N N . TYR A 1 82 ? 22.020 1.605 -21.127 1.00 83.62 82 TYR A N 1
ATOM 589 C CA . TYR A 1 82 ? 23.259 0.823 -21.177 1.00 83.62 82 TYR A CA 1
ATOM 590 C C . TYR A 1 82 ? 23.387 -0.006 -22.459 1.00 83.62 82 TYR A C 1
ATOM 592 O O . TYR A 1 82 ? 24.475 -0.056 -23.018 1.00 83.62 82 TYR A O 1
ATOM 600 N N . ARG A 1 83 ? 22.302 -0.629 -22.940 1.00 86.06 83 ARG A N 1
ATOM 601 C CA . ARG A 1 83 ? 22.316 -1.371 -24.214 1.00 86.06 83 ARG A CA 1
ATOM 602 C C . ARG A 1 83 ? 22.526 -0.448 -25.405 1.00 86.06 83 ARG A C 1
ATOM 604 O O . ARG A 1 83 ? 23.354 -0.744 -26.249 1.00 86.06 83 ARG A O 1
ATOM 611 N N . GLU A 1 84 ? 21.831 0.686 -25.436 1.00 87.00 84 GLU A N 1
ATOM 612 C CA . GLU A 1 84 ? 2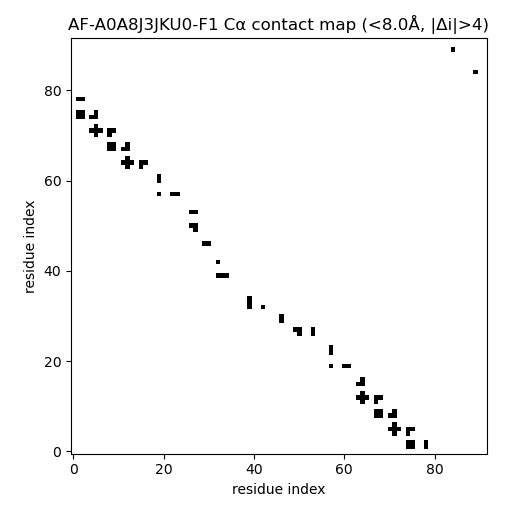2.012 1.693 -26.485 1.00 87.00 84 GLU A CA 1
ATOM 613 C C . GLU A 1 84 ? 23.460 2.209 -26.507 1.00 87.00 84 GLU A C 1
ATOM 615 O O . GLU A 1 84 ? 24.056 2.303 -27.577 1.00 87.00 84 GLU A O 1
ATOM 620 N N . ALA A 1 85 ? 24.056 2.474 -25.339 1.00 83.81 85 ALA A N 1
ATOM 621 C CA . ALA A 1 85 ? 25.456 2.881 -25.227 1.00 83.81 85 ALA A CA 1
ATOM 622 C C . ALA A 1 85 ? 26.443 1.788 -25.674 1.00 83.81 85 ALA A C 1
ATOM 624 O O . ALA A 1 85 ? 27.448 2.113 -26.297 1.00 83.81 85 ALA A O 1
ATOM 625 N N . ASP A 1 86 ? 26.160 0.515 -25.392 1.00 84.06 86 ASP A N 1
ATOM 626 C CA . ASP A 1 86 ? 26.975 -0.623 -25.841 1.00 84.06 86 ASP A CA 1
ATOM 627 C C . ASP A 1 86 ? 26.886 -0.803 -27.370 1.00 84.06 86 ASP A C 1
ATOM 629 O O . ASP A 1 86 ? 27.897 -0.940 -28.056 1.00 84.06 86 ASP A O 1
ATOM 633 N N . GLU A 1 87 ? 25.680 -0.678 -27.933 1.00 83.94 87 GLU A N 1
ATOM 634 C CA . GLU A 1 87 ? 25.414 -0.777 -29.375 1.00 83.94 87 GLU A CA 1
ATOM 635 C C . GLU A 1 87 ? 25.995 0.400 -30.183 1.00 83.94 87 GLU A C 1
ATOM 637 O O . GLU A 1 87 ? 26.384 0.219 -31.336 1.00 83.94 87 GLU A O 1
ATOM 642 N N . HIS A 1 88 ? 26.061 1.602 -29.598 1.00 75.88 88 HIS A N 1
ATOM 643 C CA . HIS A 1 88 ? 26.499 2.835 -30.279 1.00 75.88 88 HIS A CA 1
ATOM 644 C C . HIS A 1 88 ? 27.909 3.294 -29.878 1.00 75.88 88 HIS A C 1
ATOM 646 O O . HIS A 1 88 ? 28.432 4.253 -30.448 1.00 75.88 88 HIS A O 1
ATOM 652 N N . GLY A 1 89 ? 28.517 2.642 -28.888 1.00 58.41 89 GLY A N 1
ATOM 653 C CA . GLY A 1 89 ? 29.724 3.106 -28.213 1.00 58.41 89 GLY A CA 1
ATOM 654 C C . GLY A 1 89 ? 30.694 1.996 -27.831 1.00 58.41 89 GLY A C 1
ATOM 655 O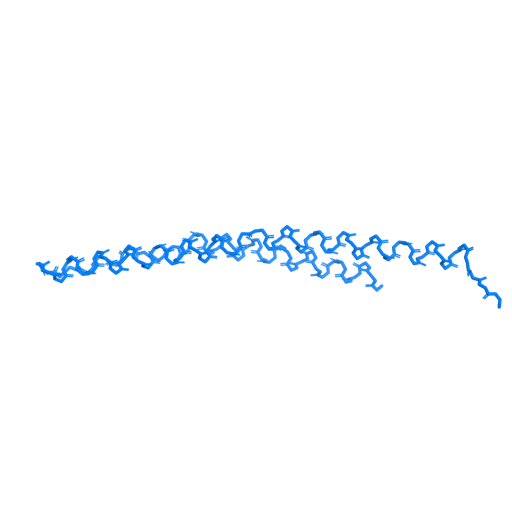 O . GLY A 1 89 ? 31.542 2.237 -26.976 1.00 58.41 89 GLY A O 1
ATOM 656 N N . GLY A 1 90 ? 30.616 0.817 -28.459 1.00 51.41 90 GLY A N 1
ATOM 657 C CA . GLY A 1 90 ? 31.694 -0.170 -28.425 1.00 51.41 90 GLY A CA 1
ATOM 658 C C . GLY A 1 90 ? 33.009 0.455 -28.904 1.00 51.41 90 GLY A C 1
ATOM 659 O O . GLY A 1 90 ? 33.297 0.499 -30.099 1.00 51.41 90 GLY A O 1
ATOM 660 N N . VAL A 1 91 ? 33.787 0.990 -27.965 1.00 48.91 91 VAL A N 1
ATOM 661 C CA . VAL A 1 91 ? 35.156 1.450 -28.179 1.00 48.91 91 VAL A CA 1
ATOM 662 C C . VAL A 1 91 ? 36.033 0.209 -28.343 1.00 48.91 91 VAL A C 1
ATOM 664 O O . VAL A 1 91 ? 35.965 -0.718 -27.535 1.00 48.91 91 VAL A O 1
ATOM 667 N N . ALA A 1 92 ? 36.803 0.214 -29.432 1.00 43.50 92 ALA A N 1
ATOM 668 C CA . ALA A 1 92 ? 37.925 -0.677 -29.707 1.00 43.50 92 ALA A CA 1
ATOM 669 C C . ALA A 1 92 ? 39.005 -0.644 -28.612 1.00 43.50 92 ALA A C 1
ATOM 671 O O . ALA A 1 92 ? 39.170 0.418 -27.973 1.00 43.50 92 ALA A O 1
#

Secondary structure (DSSP, 8-state):
-HHHHHHHHHHHHHHHHHHHHHHHHT----------THHHHHHHHHHH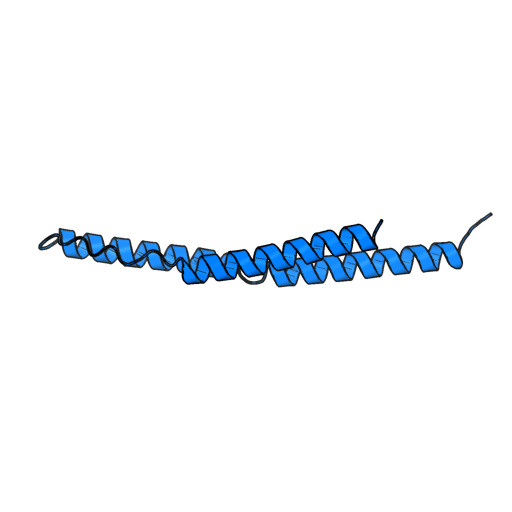HHHHHHHHHHHHTTTHHHHHHHHHHHHHHHHHHHHHHHHHH---